Protein AF-A0A1G0PLA8-F1 (afdb_monomer_lite)

Secondary structure (DSSP, 8-state):
-HHHHHHHHHHHHHHHHHHHHHHHHHTT-----------TT------GGG----PPP-----------

Foldseek 3Di:
DVVVVVVVVVVVVVVVVVVVVVCCVVVPDPPPPPPPPPPPPPPPPCDPVNDDDDDDDDPPPPDDPDDD

Radius of gyration: 28.46 Å; chains: 1; bounding box: 29×43×83 Å

Sequence (68 aa):
MLIRVIIWTLLFMLAYRAVKYILRIMAGGETKSESPKPKRGSKFNINKEDIIEADFEEIKDSEQDKSK

pLDDT: mean 74.72, std 15.52, range [40.44, 95.94]

Structure (mmCIF, N/CA/C/O backbone):
data_AF-A0A1G0PLA8-F1
#
_entry.id   AF-A0A1G0PLA8-F1
#
loop_
_atom_site.group_PDB
_atom_site.id
_atom_site.type_symbol
_atom_site.label_atom_id
_atom_site.label_alt_id
_atom_site.label_comp_id
_atom_site.label_asym_id
_atom_site.label_entity_id
_atom_site.label_seq_id
_atom_site.pdbx_PDB_ins_code
_atom_site.Cartn_x
_atom_site.Cartn_y
_atom_site.Cartn_z
_atom_site.occupancy
_atom_site.B_iso_or_equiv
_atom_site.auth_seq_id
_atom_site.auth_comp_id
_atom_site.auth_asym_id
_atom_site.auth_atom_id
_atom_site.pdbx_PDB_model_num
ATOM 1 N N . MET A 1 1 ? 13.477 1.533 -28.190 1.00 72.69 1 MET A N 1
ATOM 2 C CA . MET A 1 1 ? 12.008 1.550 -27.984 1.00 72.69 1 MET A CA 1
ATOM 3 C C . MET A 1 1 ? 11.587 0.782 -26.733 1.00 72.69 1 MET A C 1
ATOM 5 O O . MET A 1 1 ? 10.910 1.373 -25.907 1.00 72.69 1 MET A O 1
ATOM 9 N N . LEU A 1 2 ? 12.050 -0.459 -26.528 1.00 85.50 2 LEU A N 1
ATOM 10 C CA . LEU A 1 2 ? 11.734 -1.285 -25.345 1.00 85.50 2 LEU A CA 1
ATOM 11 C C . LEU A 1 2 ? 11.973 -0.594 -23.989 1.00 85.50 2 LEU A C 1
ATOM 13 O O . LEU A 1 2 ? 11.081 -0.595 -23.151 1.00 85.50 2 LEU A O 1
ATOM 17 N N . ILE A 1 3 ? 13.119 0.076 -23.800 1.00 91.56 3 ILE A N 1
ATOM 18 C CA . ILE A 1 3 ? 13.414 0.813 -22.554 1.00 91.56 3 ILE A CA 1
ATOM 19 C C 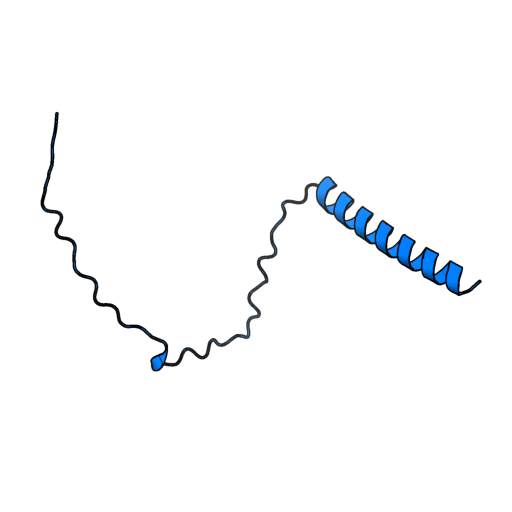. ILE A 1 3 ? 12.351 1.880 -22.254 1.00 91.56 3 ILE A C 1
ATOM 21 O O . ILE A 1 3 ? 11.933 2.042 -21.114 1.00 91.56 3 ILE A O 1
ATOM 25 N N . ARG A 1 4 ? 11.876 2.584 -23.290 1.00 92.06 4 ARG A N 1
ATOM 26 C CA . ARG A 1 4 ? 10.851 3.621 -23.133 1.00 92.06 4 ARG A CA 1
ATOM 27 C C . ARG A 1 4 ? 9.542 2.981 -22.688 1.00 92.06 4 ARG A C 1
ATOM 29 O O . ARG A 1 4 ? 8.932 3.477 -21.754 1.00 92.06 4 ARG A O 1
ATOM 36 N N . VAL A 1 5 ? 9.159 1.857 -23.294 1.00 93.62 5 VAL A N 1
ATOM 37 C CA . VAL A 1 5 ? 7.951 1.105 -22.916 1.00 93.62 5 VAL A CA 1
ATOM 38 C C . VAL A 1 5 ? 8.018 0.648 -21.457 1.00 93.62 5 VAL A C 1
ATOM 40 O O . VAL A 1 5 ? 7.047 0.833 -20.738 1.00 93.62 5 VAL A O 1
ATOM 43 N N . ILE A 1 6 ? 9.165 0.140 -20.995 1.00 94.56 6 ILE A N 1
ATOM 44 C CA . ILE A 1 6 ? 9.367 -0.281 -19.595 1.00 94.56 6 ILE A CA 1
ATOM 45 C 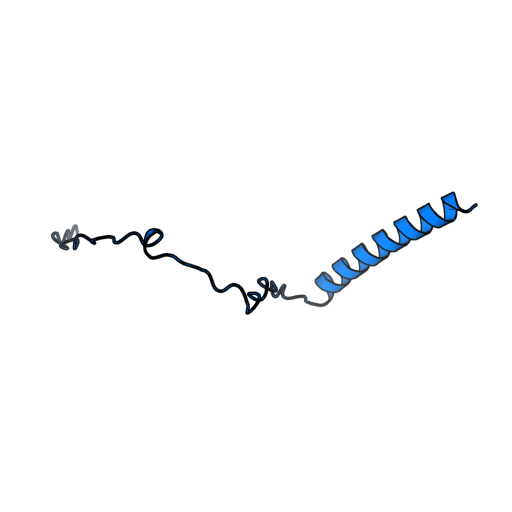C . ILE A 1 6 ? 9.229 0.901 -18.622 1.00 94.56 6 ILE A C 1
ATOM 47 O O . ILE A 1 6 ? 8.614 0.776 -17.566 1.00 94.56 6 ILE A O 1
ATOM 51 N N . ILE A 1 7 ? 9.774 2.067 -18.978 1.00 94.50 7 ILE A N 1
ATOM 52 C CA . ILE A 1 7 ? 9.645 3.281 -18.158 1.00 94.50 7 ILE A CA 1
ATOM 53 C C . ILE A 1 7 ? 8.177 3.719 -18.084 1.00 94.50 7 ILE A C 1
ATOM 55 O O . ILE A 1 7 ? 7.675 4.015 -17.001 1.00 94.50 7 ILE A O 1
ATOM 59 N N . TRP A 1 8 ? 7.468 3.708 -19.215 1.00 94.81 8 TRP A N 1
ATOM 60 C CA . TRP A 1 8 ? 6.046 4.048 -19.262 1.00 94.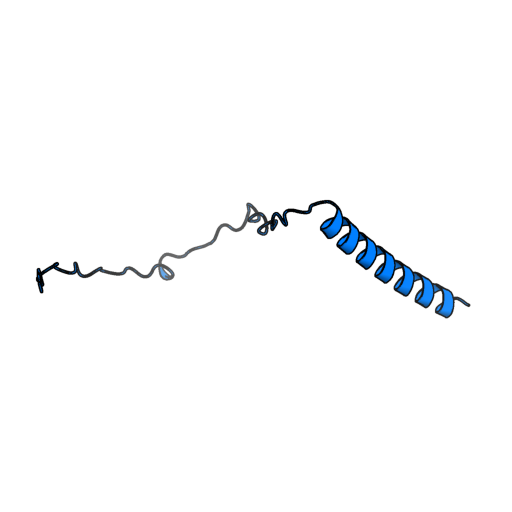81 8 TRP A CA 1
ATOM 61 C C . TRP A 1 8 ? 5.183 3.068 -18.464 1.00 94.81 8 TRP A C 1
ATOM 63 O O . TRP A 1 8 ? 4.289 3.511 -17.749 1.00 94.81 8 TRP A O 1
ATOM 73 N N . THR A 1 9 ? 5.452 1.761 -18.521 1.00 94.12 9 THR A N 1
ATOM 74 C CA . THR A 1 9 ? 4.691 0.769 -17.746 1.00 94.12 9 THR A CA 1
ATOM 75 C C . THR A 1 9 ? 4.952 0.883 -16.248 1.00 94.12 9 THR A C 1
ATOM 77 O O . THR A 1 9 ? 4.004 0.788 -15.469 1.00 94.12 9 THR A O 1
ATOM 80 N N . LEU A 1 10 ? 6.191 1.158 -15.830 1.00 94.31 10 LEU A N 1
ATOM 81 C CA . LEU A 1 10 ? 6.526 1.432 -14.428 1.00 94.31 10 LEU A CA 1
ATOM 82 C C . LEU A 1 10 ? 5.820 2.689 -13.909 1.00 94.31 10 LEU A C 1
ATOM 84 O O . LEU A 1 10 ? 5.207 2.656 -12.840 1.00 94.31 10 LEU A O 1
ATOM 88 N N . LEU A 1 11 ? 5.861 3.779 -14.679 1.00 95.06 11 LEU A N 1
ATOM 89 C CA . LEU A 1 11 ? 5.169 5.021 -14.331 1.00 95.06 11 LEU A CA 1
ATOM 90 C C . LEU A 1 11 ? 3.654 4.820 -14.267 1.00 95.06 11 LEU A C 1
ATOM 92 O O . LEU A 1 11 ? 3.013 5.265 -13.315 1.00 95.06 11 LEU A O 1
ATOM 96 N N . PHE A 1 12 ? 3.084 4.101 -15.232 1.00 95.94 12 PHE A N 1
ATOM 97 C CA . PHE A 1 12 ? 1.660 3.786 -15.251 1.00 95.94 12 PHE A CA 1
ATOM 98 C C . PHE A 1 12 ? 1.253 2.915 -14.058 1.00 95.94 12 PHE A C 1
ATOM 100 O O . PHE A 1 12 ? 0.239 3.179 -13.417 1.00 95.94 12 PHE A O 1
ATOM 107 N N . MET A 1 13 ? 2.062 1.915 -13.705 1.00 95.50 13 MET A N 1
ATOM 108 C CA . MET A 1 13 ? 1.836 1.067 -12.534 1.00 95.50 13 MET A CA 1
ATOM 109 C C . MET A 1 13 ? 1.858 1.884 -11.236 1.00 95.50 13 MET A C 1
ATOM 111 O O . MET A 1 13 ? 1.006 1.682 -10.363 1.00 95.50 13 MET A O 1
ATOM 115 N N . LEU A 1 14 ? 2.801 2.821 -11.110 1.00 95.12 14 LEU A N 1
ATOM 116 C CA . LEU A 1 14 ? 2.890 3.711 -9.955 1.00 95.12 14 LEU A CA 1
ATOM 117 C C . LEU A 1 14 ? 1.666 4.635 -9.869 1.00 95.12 14 LEU A C 1
ATOM 119 O O . LEU A 1 14 ? 1.044 4.727 -8.809 1.00 95.12 14 LEU A O 1
ATOM 123 N N . ALA A 1 15 ? 1.278 5.250 -10.989 1.00 95.25 15 ALA A N 1
ATOM 124 C CA . ALA A 1 15 ? 0.101 6.110 -11.077 1.00 95.25 15 ALA A CA 1
ATOM 125 C C . ALA A 1 15 ? -1.190 5.344 -10.752 1.00 95.25 15 ALA A C 1
ATOM 127 O O . ALA A 1 15 ? -1.983 5.794 -9.928 1.00 95.25 15 ALA A O 1
ATOM 128 N N . TYR A 1 16 ? -1.373 4.146 -11.313 1.00 95.62 16 TYR A N 1
ATOM 129 C CA . TYR A 1 16 ? -2.518 3.281 -11.025 1.00 95.62 16 TYR A CA 1
ATOM 130 C C . TYR A 1 16 ? -2.618 2.946 -9.532 1.00 95.62 16 TYR A C 1
ATOM 132 O O . TYR A 1 16 ? -3.697 3.011 -8.936 1.00 95.62 16 TYR A O 1
ATOM 140 N N . ARG A 1 17 ? -1.484 2.627 -8.897 1.00 92.25 17 ARG A N 1
ATOM 141 C CA . ARG A 1 17 ? -1.433 2.337 -7.463 1.00 92.25 17 ARG A CA 1
ATOM 142 C C . ARG A 1 17 ? -1.796 3.570 -6.633 1.00 92.25 17 ARG A C 1
ATOM 144 O O . ARG A 1 17 ? -2.589 3.438 -5.704 1.00 92.25 17 ARG A O 1
ATOM 151 N N . ALA A 1 18 ? -1.276 4.744 -6.987 1.00 93.31 18 ALA A N 1
ATOM 152 C CA . ALA A 1 18 ? -1.609 6.003 -6.323 1.00 93.31 18 ALA A CA 1
ATOM 153 C C . ALA A 1 18 ? -3.108 6.325 -6.436 1.00 93.31 18 ALA A C 1
ATOM 155 O O . ALA A 1 18 ? -3.762 6.545 -5.417 1.00 93.31 18 ALA A O 1
ATOM 156 N N . VAL A 1 19 ? -3.679 6.242 -7.642 1.00 94.38 19 VAL A N 1
ATOM 157 C CA . VAL A 1 19 ? -5.118 6.444 -7.882 1.00 94.38 19 VAL A CA 1
ATOM 158 C C . VAL A 1 19 ? -5.952 5.473 -7.050 1.00 94.38 19 VAL A C 1
ATOM 160 O O . VAL A 1 19 ? -6.907 5.889 -6.402 1.00 94.38 19 VAL A O 1
ATOM 163 N N . LYS A 1 20 ? -5.567 4.195 -6.974 1.00 89.75 20 LYS A N 1
ATOM 164 C CA . LYS A 1 20 ? -6.270 3.201 -6.151 1.00 89.75 20 LYS A CA 1
ATOM 165 C C .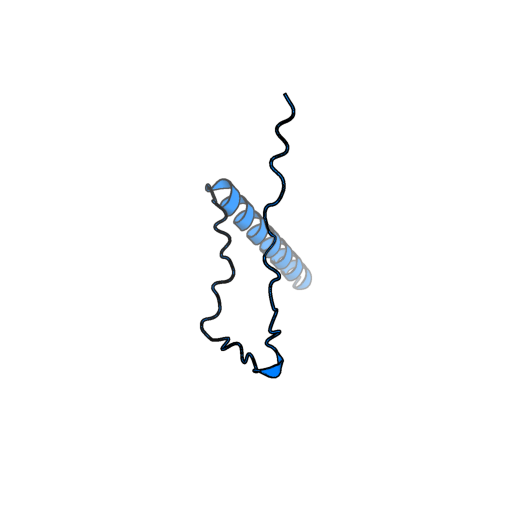 LYS A 1 20 ? -6.288 3.568 -4.662 1.00 89.75 20 LYS A C 1
ATOM 167 O O . LYS A 1 20 ? -7.310 3.370 -4.008 1.00 89.75 20 LYS A O 1
ATOM 172 N N . TYR A 1 21 ? -5.187 4.089 -4.117 1.00 87.19 21 TYR A N 1
ATOM 173 C CA . TYR A 1 21 ? -5.150 4.558 -2.727 1.00 87.19 21 TYR A CA 1
ATOM 174 C C . TYR A 1 21 ? -6.005 5.810 -2.525 1.00 87.19 21 TYR A C 1
ATOM 176 O O . TYR A 1 21 ? -6.762 5.864 -1.561 1.00 87.19 21 TYR A O 1
ATOM 184 N N . ILE A 1 22 ? -5.940 6.769 -3.449 1.00 89.62 22 ILE A N 1
ATOM 185 C CA . ILE A 1 22 ? -6.744 7.997 -3.391 1.00 89.62 22 ILE A CA 1
ATOM 186 C C . ILE A 1 22 ? -8.236 7.658 -3.438 1.00 89.62 22 ILE A C 1
ATOM 188 O O . ILE A 1 22 ? -8.996 8.129 -2.599 1.00 89.62 22 ILE A O 1
ATOM 192 N N . LEU A 1 23 ? -8.648 6.774 -4.349 1.00 88.88 23 LEU A N 1
ATOM 193 C CA . LEU A 1 23 ? -10.029 6.299 -4.438 1.00 88.88 23 LEU A CA 1
ATOM 194 C C . LEU A 1 23 ? -10.461 5.550 -3.172 1.00 88.88 23 LEU A C 1
ATOM 196 O O . LEU A 1 23 ? -11.587 5.728 -2.725 1.00 88.88 23 LEU A O 1
ATOM 200 N N . ARG A 1 24 ? -9.575 4.757 -2.555 1.00 81.62 24 ARG A N 1
ATOM 201 C CA . ARG A 1 24 ? -9.856 4.071 -1.281 1.00 81.62 24 ARG A CA 1
ATOM 202 C C . ARG A 1 24 ? -10.081 5.050 -0.124 1.00 81.62 24 ARG A C 1
ATOM 204 O O . ARG A 1 24 ? -10.887 4.759 0.752 1.00 81.62 24 ARG A O 1
ATOM 211 N N . ILE A 1 25 ? -9.379 6.182 -0.125 1.00 83.50 25 ILE A N 1
ATOM 212 C CA . ILE A 1 25 ? -9.537 7.243 0.877 1.00 83.50 25 ILE A CA 1
ATOM 213 C C . ILE A 1 25 ? -10.810 8.058 0.591 1.00 83.50 25 ILE A C 1
ATOM 215 O O . ILE A 1 25 ? -11.601 8.286 1.501 1.00 83.50 25 ILE A O 1
ATOM 219 N N . MET A 1 26 ? -11.050 8.441 -0.669 1.00 81.56 26 MET A N 1
ATOM 220 C CA . MET A 1 26 ? -12.229 9.223 -1.069 1.00 81.56 26 MET A CA 1
ATOM 221 C C . MET A 1 26 ? -13.546 8.451 -0.948 1.00 81.56 26 MET A C 1
ATOM 223 O O . MET A 1 26 ? -14.560 9.053 -0.615 1.00 81.56 26 MET A O 1
ATOM 227 N N . ALA A 1 27 ? -13.555 7.137 -1.186 1.00 81.00 27 ALA A N 1
ATOM 228 C CA . ALA A 1 27 ? -14.761 6.307 -1.125 1.00 81.00 27 ALA A CA 1
ATOM 229 C C . ALA A 1 27 ? -15.268 6.035 0.311 1.00 81.00 27 ALA A C 1
ATOM 231 O O . ALA A 1 27 ? -16.038 5.101 0.518 1.00 81.00 27 ALA A O 1
ATOM 232 N N . GLY A 1 28 ? -14.851 6.828 1.305 1.00 65.81 28 GLY A N 1
ATOM 233 C CA . GLY A 1 28 ? -15.323 6.697 2.686 1.00 65.81 28 GLY A CA 1
ATOM 234 C C . GLY A 1 28 ? -14.714 5.501 3.410 1.00 65.81 28 GLY A C 1
ATOM 235 O O . GLY A 1 28 ? -15.395 4.801 4.155 1.00 65.81 28 GLY A O 1
ATOM 236 N N . GLY A 1 29 ? -13.428 5.242 3.175 1.00 56.47 29 GLY A N 1
ATOM 237 C CA . GLY A 1 29 ? -12.704 4.189 3.863 1.00 56.47 29 GLY A CA 1
ATOM 238 C C . GLY A 1 29 ? -12.482 4.544 5.326 1.00 56.47 29 GLY A C 1
ATOM 239 O O . GLY A 1 29 ? -11.407 5.034 5.678 1.00 56.47 29 GLY A O 1
ATOM 240 N N . GLU A 1 30 ? -13.442 4.185 6.188 1.00 58.78 30 GLU A N 1
ATOM 241 C CA . GLU A 1 30 ? -13.094 3.582 7.471 1.00 58.78 30 GLU A CA 1
ATOM 242 C C . GLU A 1 30 ? -11.920 2.662 7.176 1.00 58.78 30 GLU A C 1
ATOM 244 O O . GLU A 1 30 ? -12.039 1.631 6.500 1.00 58.78 30 GLU A O 1
ATOM 249 N N . THR A 1 31 ? -10.741 3.080 7.613 1.00 57.62 31 THR A N 1
ATOM 250 C CA . THR A 1 31 ? -9.617 2.178 7.662 1.00 57.62 31 THR A CA 1
ATOM 251 C C . THR A 1 31 ? -9.997 1.242 8.793 1.00 57.62 31 THR A C 1
ATOM 253 O O . THR A 1 31 ? -9.562 1.411 9.925 1.00 57.62 31 THR A O 1
ATOM 256 N N . LYS A 1 32 ? -10.843 0.243 8.498 1.00 57.41 32 LYS A N 1
ATOM 257 C CA . LYS A 1 32 ? -10.671 -1.061 9.107 1.00 57.41 32 LYS A CA 1
ATOM 258 C C . LYS A 1 32 ? -9.236 -1.376 8.753 1.00 57.41 32 LYS A C 1
ATOM 260 O O . LYS A 1 32 ? -8.932 -1.822 7.644 1.00 57.41 32 LYS A O 1
ATOM 265 N N . SER A 1 33 ? -8.343 -1.004 9.667 1.00 52.91 33 SER A N 1
ATOM 266 C CA . SER A 1 33 ? -7.161 -1.775 9.916 1.00 52.91 33 SER A CA 1
ATOM 267 C C . SER A 1 33 ? -7.678 -3.201 9.845 1.00 52.91 33 SER A C 1
ATOM 269 O O . SER A 1 33 ? -8.397 -3.685 10.717 1.00 52.91 33 SER A O 1
ATOM 271 N N . GLU A 1 34 ? -7.412 -3.878 8.733 1.00 56.16 34 GLU A N 1
ATOM 272 C CA . GLU A 1 34 ? -7.185 -5.295 8.862 1.00 56.16 34 GLU A CA 1
ATOM 273 C C . GLU A 1 34 ? -5.945 -5.337 9.744 1.00 56.16 34 GLU A C 1
ATOM 275 O O . GLU A 1 34 ? -4.812 -5.376 9.266 1.00 56.16 34 GLU A O 1
ATOM 280 N N . SER A 1 35 ? -6.181 -5.246 11.061 1.00 58.25 35 SER A N 1
ATOM 281 C CA . SER A 1 35 ? -5.391 -5.927 12.062 1.00 58.25 35 SER A CA 1
ATOM 282 C C . SER A 1 35 ? -5.030 -7.230 11.378 1.00 58.25 35 SER A C 1
ATOM 284 O O . SER A 1 35 ? -5.967 -7.901 10.916 1.00 58.25 35 SER A O 1
ATOM 286 N N . PRO A 1 36 ? -3.738 -7.528 11.167 1.00 59.78 36 PRO A N 1
ATOM 287 C CA . PRO A 1 36 ? -3.353 -8.734 10.463 1.00 59.78 36 PRO A CA 1
ATOM 288 C C . PRO A 1 36 ? -4.153 -9.854 11.107 1.00 59.78 36 PRO A C 1
ATOM 290 O O . PRO A 1 36 ? -4.000 -10.092 12.306 1.00 59.78 36 PRO A O 1
ATOM 293 N N . LYS A 1 37 ? -5.112 -10.430 10.359 1.00 59.81 37 LYS A N 1
ATOM 294 C CA . LYS A 1 37 ? -5.947 -11.509 10.886 1.00 59.81 37 LYS A CA 1
ATOM 295 C C . LYS A 1 37 ? -4.940 -12.490 11.458 1.00 59.81 37 LYS A C 1
ATOM 297 O O . LYS A 1 37 ? -4.043 -12.874 10.696 1.00 59.81 37 LYS A O 1
ATOM 302 N N . PRO A 1 38 ? -4.998 -12.821 12.763 1.00 55.34 38 PRO A N 1
ATOM 303 C CA . PRO A 1 38 ? -4.025 -13.730 13.329 1.00 55.34 38 PRO A CA 1
ATOM 304 C C . PRO A 1 38 ? -4.072 -14.955 12.431 1.00 55.34 38 PRO A C 1
ATOM 306 O O . PRO A 1 38 ? -5.148 -15.528 12.228 1.00 55.34 38 PRO A O 1
ATOM 309 N N . LYS A 1 39 ? -2.944 -15.280 11.787 1.00 57.16 39 LYS A N 1
ATOM 310 C CA . LYS A 1 39 ? -2.818 -16.536 11.057 1.00 57.16 39 LYS A CA 1
ATOM 311 C C . LYS A 1 39 ? -3.221 -17.597 12.075 1.00 57.16 39 LYS A C 1
ATOM 313 O O . LYS A 1 39 ? -2.471 -17.845 13.018 1.00 57.16 39 LYS A O 1
ATOM 318 N N . ARG A 1 40 ? -4.429 -18.155 11.936 1.00 59.44 40 ARG A N 1
ATOM 319 C CA . ARG A 1 40 ? -4.873 -19.326 12.694 1.00 59.44 40 ARG A CA 1
ATOM 320 C C . ARG A 1 40 ? -3.860 -20.411 12.356 1.00 59.44 40 ARG A C 1
ATOM 322 O O . ARG A 1 40 ? -3.928 -20.991 11.279 1.00 59.44 40 ARG A O 1
ATOM 329 N N . GLY A 1 41 ? -2.847 -20.565 13.201 1.00 57.25 41 GLY A N 1
ATOM 330 C CA . GLY A 1 41 ? -1.701 -21.41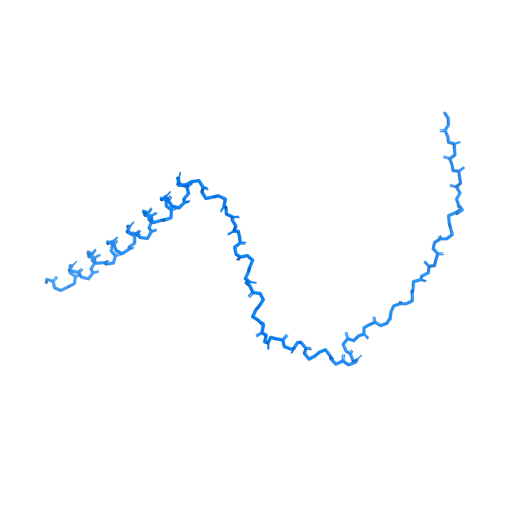0 12.887 1.00 57.25 41 GLY A CA 1
ATOM 331 C C . GLY A 1 41 ? -0.410 -21.120 13.645 1.00 57.25 41 GLY A C 1
ATOM 332 O O . GLY A 1 41 ? 0.431 -22.009 13.680 1.00 57.25 41 GLY A O 1
ATOM 333 N N . SER A 1 42 ? -0.230 -19.969 14.302 1.00 56.53 42 SER A N 1
ATOM 334 C CA . SER A 1 42 ? 0.856 -19.867 15.287 1.00 56.53 42 SER A CA 1
ATOM 335 C C . SER A 1 42 ? 0.373 -20.464 16.605 1.00 56.53 42 SER A C 1
ATOM 337 O O . SER A 1 42 ? -0.165 -19.759 17.456 1.00 56.53 42 SER A O 1
ATOM 339 N N . LYS A 1 43 ? 0.515 -21.786 16.753 1.00 62.69 43 LYS A N 1
ATOM 340 C CA . LYS A 1 43 ? 0.628 -22.394 18.081 1.00 62.69 43 LYS A CA 1
ATOM 341 C C . LYS A 1 43 ? 1.870 -21.761 18.700 1.00 62.69 43 LYS A C 1
ATOM 343 O O . LYS A 1 43 ? 2.981 -22.156 18.362 1.00 62.69 43 LYS A O 1
ATOM 348 N N . PHE A 1 44 ? 1.697 -20.711 19.495 1.00 64.06 44 PHE A N 1
ATOM 349 C CA . PHE A 1 44 ? 2.792 -20.211 20.310 1.00 64.06 44 PHE A CA 1
ATOM 350 C C . PHE A 1 44 ? 3.229 -21.384 21.193 1.00 64.06 44 PHE A C 1
ATOM 352 O O . PHE A 1 44 ? 2.454 -21.849 22.027 1.00 64.06 44 PHE A O 1
ATOM 359 N N . ASN A 1 45 ? 4.420 -21.925 20.934 1.00 67.06 45 ASN A N 1
ATOM 360 C CA . ASN A 1 45 ? 5.043 -22.934 21.782 1.00 67.06 45 ASN A CA 1
ATOM 361 C C . ASN A 1 45 ? 5.595 -22.201 23.005 1.00 67.06 45 ASN A C 1
ATOM 363 O O . ASN A 1 45 ? 6.784 -21.917 23.060 1.00 67.06 45 ASN A O 1
ATOM 367 N N . ILE A 1 46 ? 4.708 -21.803 23.916 1.00 69.50 46 ILE A N 1
ATOM 368 C CA . ILE A 1 46 ? 5.106 -21.234 25.203 1.00 69.50 46 ILE A CA 1
ATOM 369 C C . ILE A 1 46 ? 5.597 -22.413 26.040 1.00 69.50 46 ILE A C 1
ATOM 371 O O . ILE A 1 46 ? 4.798 -23.284 26.405 1.00 69.50 46 ILE A O 1
ATOM 375 N N . ASN A 1 47 ? 6.903 -22.486 26.284 1.00 74.81 47 ASN A N 1
ATOM 376 C CA . ASN A 1 47 ? 7.455 -23.480 27.193 1.00 74.81 47 ASN A CA 1
ATOM 377 C C . ASN A 1 47 ? 7.230 -23.007 28.632 1.00 74.81 47 ASN A C 1
ATOM 379 O O . ASN A 1 47 ? 7.107 -21.815 28.896 1.00 74.81 47 ASN A O 1
ATOM 383 N N . LYS A 1 48 ? 7.177 -23.935 29.593 1.00 70.19 48 LYS A N 1
ATOM 384 C CA . LYS A 1 48 ? 7.004 -23.576 31.014 1.00 70.19 48 LYS A CA 1
ATOM 385 C C . LYS A 1 48 ? 8.132 -22.681 31.541 1.00 70.19 48 LYS A C 1
ATOM 387 O O . LYS A 1 48 ? 7.911 -21.920 32.467 1.00 70.19 48 LYS A O 1
ATOM 392 N N . GLU A 1 49 ? 9.303 -22.766 30.919 1.00 77.38 49 GLU A N 1
ATOM 393 C CA . GLU A 1 49 ? 10.473 -21.923 31.180 1.00 77.38 49 GLU A CA 1
ATOM 394 C C . GLU A 1 49 ? 10.247 -20.452 30.787 1.00 77.38 49 GLU A C 1
ATOM 396 O O . GLU A 1 49 ? 10.894 -19.569 31.340 1.00 77.38 49 GLU A O 1
ATOM 401 N N . ASP A 1 50 ? 9.301 -20.183 29.879 1.00 69.06 50 ASP A N 1
ATOM 402 C CA . ASP A 1 50 ? 8.947 -18.834 29.423 1.00 69.06 50 ASP A CA 1
ATOM 403 C C . ASP A 1 50 ? 7.898 -18.160 30.335 1.00 69.06 50 ASP A C 1
ATOM 405 O O . ASP A 1 50 ? 7.505 -17.015 30.096 1.00 69.06 50 ASP A O 1
ATOM 409 N N . ILE A 1 51 ? 7.399 -18.864 31.361 1.00 79.19 51 ILE A N 1
ATOM 410 C CA . ILE A 1 51 ? 6.386 -18.359 32.296 1.00 79.19 51 ILE A CA 1
ATOM 411 C C . ILE A 1 51 ? 7.097 -17.765 33.514 1.00 79.19 51 ILE A C 1
ATOM 413 O O . ILE A 1 51 ? 7.698 -18.486 34.304 1.00 79.19 51 ILE A O 1
ATOM 417 N N . ILE A 1 52 ? 6.997 -16.446 33.685 1.00 83.12 52 ILE A N 1
ATOM 418 C CA . ILE A 1 52 ? 7.443 -15.763 34.904 1.00 83.12 52 ILE A CA 1
ATOM 419 C C . ILE A 1 52 ? 6.276 -15.775 35.893 1.00 83.12 52 ILE A C 1
ATOM 421 O O . ILE A 1 52 ? 5.261 -15.116 35.664 1.00 83.12 52 ILE A O 1
ATOM 425 N N . GLU A 1 53 ? 6.411 -16.545 36.972 1.00 75.19 53 GLU A N 1
ATOM 426 C CA . GLU A 1 53 ? 5.476 -16.523 38.097 1.00 75.19 53 GLU A CA 1
ATOM 427 C C . GLU A 1 53 ? 5.780 -15.286 38.949 1.00 75.19 53 GLU A C 1
ATOM 429 O O . GLU A 1 53 ? 6.919 -15.067 39.363 1.00 75.19 53 GLU A O 1
ATOM 434 N N . ALA A 1 54 ? 4.783 -14.421 39.118 1.00 82.44 54 ALA A N 1
ATOM 435 C CA . ALA A 1 54 ? 4.913 -13.180 39.865 1.00 82.44 54 ALA A CA 1
ATOM 436 C C . ALA A 1 54 ? 3.955 -13.217 41.052 1.00 82.44 54 ALA A C 1
ATOM 438 O O . ALA A 1 54 ? 2.739 -13.299 40.869 1.00 82.44 54 ALA A O 1
ATOM 439 N N . ASP A 1 55 ? 4.515 -13.122 42.253 1.00 80.94 55 ASP A N 1
ATOM 440 C CA . ASP A 1 55 ? 3.746 -12.921 43.471 1.00 80.94 55 ASP A CA 1
ATOM 441 C C . ASP A 1 55 ? 3.412 -11.432 43.594 1.00 80.94 55 ASP A C 1
ATOM 443 O O . ASP A 1 55 ? 4.297 -10.573 43.605 1.00 80.94 55 ASP A O 1
ATOM 447 N N . PHE A 1 56 ? 2.120 -11.111 43.645 1.00 78.38 56 PHE A N 1
ATOM 448 C CA . PHE A 1 56 ? 1.661 -9.743 43.863 1.00 78.38 56 PHE A CA 1
ATOM 449 C C . PHE A 1 56 ? 1.563 -9.476 45.363 1.00 78.38 56 PHE A C 1
ATOM 451 O O . PHE A 1 56 ? 0.879 -10.200 46.085 1.00 78.38 56 PHE A O 1
ATOM 458 N N . GLU A 1 57 ? 2.216 -8.413 45.827 1.00 78.44 57 GLU A N 1
ATOM 459 C CA . GLU A 1 57 ? 2.028 -7.917 47.187 1.00 78.44 57 GLU A CA 1
ATOM 460 C C . GLU A 1 57 ? 0.732 -7.094 47.241 1.00 78.44 57 GLU A C 1
ATOM 462 O O . GLU A 1 57 ? 0.536 -6.151 46.470 1.00 78.44 57 GLU A O 1
ATOM 467 N N . GLU A 1 58 ? -0.192 -7.497 48.115 1.00 75.06 58 GLU A N 1
ATOM 468 C CA . GLU A 1 58 ? -1.466 -6.811 48.313 1.00 75.06 58 GLU A CA 1
ATOM 469 C C . GLU A 1 58 ? -1.199 -5.441 48.948 1.00 75.06 58 GLU A C 1
ATOM 471 O O . GLU A 1 58 ? -0.788 -5.338 50.108 1.00 75.06 58 GLU A O 1
ATOM 476 N N . ILE A 1 59 ? -1.418 -4.375 48.175 1.00 75.31 59 ILE A N 1
ATOM 477 C CA . ILE A 1 59 ? -1.356 -3.006 48.684 1.00 75.31 59 ILE A CA 1
ATOM 478 C C . ILE A 1 59 ? -2.501 -2.863 49.687 1.00 75.31 59 ILE A C 1
ATOM 480 O O . ILE A 1 59 ? -3.671 -2.814 49.313 1.00 75.31 59 ILE A O 1
ATOM 484 N N . LYS A 1 60 ? -2.171 -2.820 50.980 1.00 68.31 60 LYS A N 1
ATOM 485 C CA . LYS A 1 60 ? -3.140 -2.446 52.008 1.00 68.31 60 LYS A CA 1
ATOM 486 C C . LYS A 1 60 ? -3.448 -0.967 51.820 1.00 68.31 60 LYS A C 1
ATOM 488 O O . LYS A 1 60 ? -2.576 -0.131 52.041 1.00 68.31 60 LYS A O 1
ATOM 493 N N . ASP A 1 61 ? -4.683 -0.660 51.433 1.00 64.50 61 ASP A N 1
ATOM 494 C CA . ASP A 1 61 ? -5.239 0.695 51.430 1.00 64.50 61 ASP A CA 1
ATOM 495 C C . ASP A 1 61 ? -5.342 1.215 52.874 1.00 64.50 61 ASP A C 1
ATOM 497 O O . ASP A 1 61 ? -6.412 1.285 53.481 1.00 64.50 61 ASP A O 1
ATOM 501 N N . SER A 1 62 ? -4.203 1.561 53.463 1.00 66.00 62 SER A N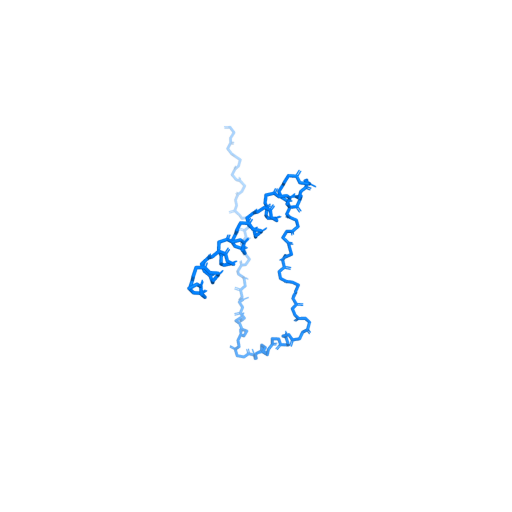 1
ATOM 502 C CA . SER A 1 62 ? -4.114 2.361 54.673 1.00 66.00 62 SER A CA 1
ATOM 503 C C . SER A 1 62 ? -3.548 3.717 54.285 1.00 66.00 62 SER A C 1
ATOM 505 O O . SER A 1 62 ? -2.345 3.927 54.341 1.00 66.00 62 SER A O 1
ATOM 507 N N . GLU A 1 63 ? -4.412 4.626 53.846 1.00 57.06 63 GLU A N 1
ATOM 508 C CA . GLU A 1 63 ? -4.763 5.782 54.671 1.00 57.06 63 GLU A CA 1
ATOM 509 C C . GLU A 1 63 ? -5.737 6.700 53.933 1.00 57.06 63 GLU A C 1
ATOM 511 O O . GLU A 1 63 ? -5.532 7.208 52.834 1.00 57.06 63 GLU A O 1
ATOM 516 N N . GLN A 1 64 ? -6.866 6.856 54.603 1.00 58.53 64 GLN A N 1
ATOM 517 C CA . GLN A 1 64 ? -7.972 7.732 54.312 1.00 58.53 64 GLN A CA 1
ATOM 518 C C . GLN A 1 64 ? -7.529 9.184 54.525 1.00 58.53 64 GLN A C 1
ATOM 520 O O . GLN A 1 64 ? -7.843 9.763 55.563 1.00 58.53 64 GLN A O 1
ATOM 525 N N . ASP A 1 65 ? -6.828 9.794 53.570 1.00 46.97 65 ASP A N 1
ATOM 526 C CA . ASP A 1 65 ? -6.476 11.210 53.695 1.00 46.97 65 ASP A CA 1
ATOM 527 C C . ASP A 1 65 ? -7.621 12.100 53.179 1.00 46.97 65 ASP A C 1
ATOM 529 O O . ASP A 1 65 ? -7.675 12.563 52.037 1.00 46.97 65 ASP A O 1
ATOM 533 N N . LYS A 1 66 ? -8.622 12.280 54.050 1.00 55.38 66 LYS A N 1
ATOM 534 C CA . LYS A 1 66 ? -9.581 13.385 53.960 1.00 55.38 66 LYS A CA 1
ATOM 535 C C . LYS A 1 66 ? -8.842 14.675 54.317 1.00 55.38 66 LYS A C 1
ATOM 537 O O . LYS A 1 66 ? -8.793 15.034 55.491 1.00 55.38 66 LYS A O 1
ATOM 542 N N . SER A 1 67 ? -8.379 15.417 53.318 1.00 49.22 67 SER A N 1
ATOM 543 C CA . SER A 1 67 ? -8.095 16.843 53.494 1.00 49.22 67 SER A CA 1
ATOM 544 C C . SER A 1 67 ? -9.203 17.677 52.852 1.00 49.22 67 SER A C 1
ATOM 546 O O . SER A 1 67 ? -9.668 17.388 51.749 1.00 49.22 67 SER A O 1
ATOM 548 N N . LYS A 1 68 ? -9.692 18.632 53.634 1.00 40.44 68 LYS A N 1
ATOM 549 C CA . LYS A 1 68 ? -10.927 19.400 53.489 1.00 40.44 68 LYS A CA 1
ATOM 550 C C . LYS A 1 68 ? -10.595 20.834 53.107 1.00 40.44 68 LYS A C 1
ATOM 552 O O . LYS A 1 68 ? -9.544 21.317 53.581 1.00 40.44 68 LYS A O 1
#